Protein AF-A0A601R2F9-F1 (afdb_monomer_lite)

Sequence (93 aa):
MTTPAPLTGLLPLNPEQLARLQAATTDLTPEQLAWVSGYFWGVLNPRSGAVAVTPVPERKMPRVTLISASQTGNARRVAEALRDDLLAANLNV

pLDDT: mean 82.4, std 17.33, range [41.34, 98.0]

InterPro domains:
  IPR008254 Flavodoxin/nitric oxide synthase [PS50902] (64-93)
  IPR029039 Flavoprotein-like superfamily [SSF52218] (56-93)

Organism: Salmonella typhimurium (NCBI:txid90371)

Foldseek 3Di:
DDDPDPPQVVDPDHPVRVVVVCVVPVPDDPVRVVVVVVVVVCVVDVDPDDPPPVPPPPPPQDADDDDFDDDPCPRVVVSVVVVVVCVVVVGHD

Secondary structure (DSSP, 8-state):
--PPPPGGGSSSS-HHHHHHHHHHHTT--HHHHHHHHHHHHHHHS--SS-----------PPB-------SSSHHHHHHHHHHHHHHHTT-B-

Radius of gyration: 28.42 Å; chains: 1; bounding box: 47×28×90 Å

Structure (mmCIF, N/CA/C/O backbone):
data_AF-A0A601R2F9-F1
#
_entry.id   AF-A0A601R2F9-F1
#
loop_
_atom_site.group_PDB
_atom_site.id
_atom_site.type_symbol
_atom_site.label_atom_id
_atom_site.label_alt_id
_atom_site.label_comp_id
_atom_site.label_asym_id
_atom_site.label_entity_id
_atom_site.label_seq_id
_atom_site.pdbx_PDB_ins_code
_atom_site.Cartn_x
_atom_site.Cartn_y
_atom_site.Cartn_z
_atom_site.occupancy
_atom_site.B_iso_or_equiv
_atom_site.auth_seq_id
_atom_site.auth_comp_id
_atom_site.auth_asym_id
_atom_site.auth_atom_id
_atom_site.pdbx_PDB_model_num
ATOM 1 N N . MET A 1 1 ? 3.065 1.403 53.708 1.00 41.81 1 MET A N 1
ATOM 2 C CA . MET A 1 1 ? 2.679 0.716 52.459 1.00 41.81 1 MET A CA 1
ATOM 3 C C . MET A 1 1 ? 1.993 1.737 51.575 1.00 41.81 1 MET A C 1
ATOM 5 O O . MET A 1 1 ? 0.920 2.199 51.928 1.00 41.81 1 MET A O 1
ATOM 9 N N . THR A 1 2 ? 2.657 2.196 50.520 1.00 41.34 2 THR A N 1
ATOM 10 C CA . THR A 1 2 ? 2.090 3.167 49.576 1.00 41.34 2 THR A CA 1
ATOM 11 C C . THR A 1 2 ? 1.327 2.404 48.503 1.00 41.34 2 THR A C 1
ATOM 13 O O . THR A 1 2 ? 1.936 1.770 47.645 1.00 41.34 2 THR A O 1
ATOM 16 N N . THR A 1 3 ? -0.001 2.421 48.586 1.00 51.94 3 THR A N 1
ATOM 17 C CA . THR A 1 3 ? -0.888 1.931 47.527 1.00 51.94 3 THR A CA 1
ATOM 18 C C . THR A 1 3 ? -0.631 2.756 46.262 1.00 51.94 3 THR A C 1
ATOM 20 O O . THR A 1 3 ? -0.767 3.980 46.323 1.00 51.94 3 THR A O 1
ATOM 23 N N . PRO A 1 4 ? -0.234 2.151 45.129 1.00 51.81 4 PRO A N 1
ATOM 24 C CA . PRO A 1 4 ? -0.124 2.888 43.880 1.00 51.81 4 PRO A CA 1
ATOM 25 C C . PRO A 1 4 ? -1.526 3.339 43.459 1.00 51.81 4 PRO A C 1
ATOM 27 O O . PRO A 1 4 ? -2.454 2.532 43.395 1.00 51.81 4 PRO A O 1
ATOM 30 N N . ALA A 1 5 ? -1.693 4.642 43.223 1.00 54.72 5 ALA A N 1
ATOM 31 C CA . ALA A 1 5 ? -2.936 5.196 42.703 1.00 54.72 5 ALA A CA 1
ATOM 32 C C . ALA A 1 5 ? -3.242 4.551 41.339 1.00 54.72 5 ALA A C 1
ATOM 34 O O . ALA A 1 5 ? -2.331 4.417 40.515 1.00 54.72 5 ALA A O 1
ATOM 35 N N . PRO A 1 6 ? -4.487 4.124 41.085 1.00 57.19 6 PRO A N 1
ATOM 36 C CA . PRO A 1 6 ? -4.813 3.466 39.836 1.00 57.19 6 PRO A CA 1
ATOM 37 C C . PRO A 1 6 ? -4.671 4.485 38.697 1.00 57.19 6 PRO A C 1
ATOM 39 O O . PRO A 1 6 ? -5.210 5.589 38.756 1.00 57.19 6 PRO A O 1
ATOM 42 N N . LEU A 1 7 ? -3.917 4.121 37.656 1.00 54.53 7 LEU A N 1
ATOM 43 C CA . LEU A 1 7 ? -3.601 4.967 36.492 1.00 54.53 7 LEU A CA 1
ATOM 44 C C . LEU A 1 7 ? -4.831 5.280 35.608 1.00 54.53 7 LEU A C 1
ATOM 46 O O . LEU A 1 7 ? -4.699 5.814 34.509 1.00 54.53 7 LEU A O 1
ATOM 50 N N . THR A 1 8 ? -6.038 4.976 36.089 1.00 54.88 8 THR A N 1
ATOM 51 C CA . THR A 1 8 ? -7.327 5.144 35.407 1.00 54.88 8 THR A CA 1
ATOM 52 C C . THR A 1 8 ? -7.691 6.602 35.118 1.00 54.88 8 THR A C 1
ATOM 54 O O . THR A 1 8 ? -8.641 6.844 34.388 1.00 54.88 8 THR A O 1
ATOM 57 N N . GLY A 1 9 ? -6.950 7.574 35.660 1.00 54.59 9 GLY A N 1
ATOM 58 C CA . GLY A 1 9 ? -7.154 9.004 35.403 1.00 54.59 9 GLY A CA 1
ATOM 59 C C . GLY A 1 9 ? -6.429 9.568 34.173 1.00 54.59 9 GLY A C 1
ATOM 60 O O . GLY A 1 9 ? -6.579 10.752 33.892 1.00 54.59 9 GLY A O 1
ATOM 61 N N . LEU A 1 10 ? -5.626 8.765 33.460 1.00 62.31 10 LEU A N 1
ATOM 62 C CA . LEU A 1 10 ? -4.806 9.227 32.324 1.00 62.31 10 LEU A CA 1
ATOM 63 C C . LEU A 1 10 ? -5.366 8.851 30.945 1.00 62.31 10 LEU A C 1
ATOM 65 O O . LEU A 1 10 ? -4.842 9.315 29.933 1.00 62.31 10 LEU A O 1
ATOM 69 N N . LEU A 1 11 ? -6.415 8.026 30.883 1.00 71.06 11 LEU A N 1
ATOM 70 C CA . LEU A 1 11 ? -7.079 7.689 29.625 1.00 71.06 11 LEU A CA 1
ATOM 71 C C . LEU A 1 11 ? -8.297 8.599 29.414 1.00 71.06 11 LEU A C 1
ATOM 73 O O . LEU A 1 11 ? -9.104 8.744 30.330 1.00 71.06 11 LEU A O 1
ATOM 77 N N . PRO A 1 12 ? -8.515 9.138 28.202 1.00 81.62 12 PRO A N 1
ATOM 78 C CA . PRO A 1 12 ? -9.720 9.906 27.877 1.00 81.62 12 PRO A CA 1
ATOM 79 C C . PRO A 1 12 ? -10.993 9.034 27.786 1.00 81.62 12 PRO A C 1
ATOM 81 O O . PRO A 1 12 ? -12.022 9.505 27.311 1.00 81.62 12 PRO A O 1
ATOM 84 N N . LEU A 1 13 ? -10.924 7.763 28.204 1.00 83.31 13 LEU A N 1
ATOM 85 C CA . LEU A 1 13 ? -11.998 6.773 28.155 1.00 83.31 13 LEU A CA 1
ATOM 86 C C . LEU A 1 13 ? -12.237 6.208 29.556 1.00 83.31 13 LEU A C 1
ATOM 88 O O . LEU A 1 13 ? -11.287 5.861 30.258 1.00 83.31 13 LEU A O 1
ATOM 92 N N . ASN A 1 14 ? -13.505 6.060 29.939 1.00 90.69 14 ASN A N 1
ATOM 93 C CA . ASN A 1 14 ? -13.864 5.332 31.155 1.00 90.69 14 ASN A CA 1
ATOM 94 C C . ASN A 1 14 ? -13.696 3.801 30.966 1.00 90.69 14 ASN A C 1
ATOM 96 O O . ASN A 1 14 ? -13.566 3.329 29.828 1.00 90.69 14 ASN A O 1
ATOM 100 N N . PRO A 1 15 ? -13.680 3.005 32.053 1.00 87.75 15 PRO A N 1
ATOM 101 C CA . PRO A 1 15 ? -13.459 1.559 31.974 1.00 87.75 15 PRO A CA 1
ATOM 102 C C . PRO A 1 15 ? -14.456 0.827 31.068 1.00 87.75 15 PRO A C 1
ATOM 104 O O . PRO A 1 15 ? -14.065 -0.067 30.320 1.00 87.75 15 PRO A O 1
ATOM 107 N N . GLU A 1 16 ? -15.728 1.228 31.067 1.00 92.69 16 GLU A N 1
ATOM 108 C CA . GLU A 1 16 ? -16.756 0.630 30.215 1.00 92.69 16 GLU A CA 1
ATOM 109 C C . GLU A 1 16 ? -16.523 0.933 28.727 1.00 92.69 16 GLU A C 1
ATOM 111 O O . GLU A 1 16 ? -16.710 0.061 27.879 1.00 92.69 16 GLU A O 1
ATOM 116 N N . GLN A 1 17 ? -16.109 2.157 28.389 1.00 91.94 17 GLN A N 1
ATOM 117 C CA . GLN A 1 17 ? -15.747 2.553 27.026 1.00 91.94 17 GLN A CA 1
ATOM 118 C C . GLN A 1 17 ? -14.513 1.790 26.542 1.00 91.94 17 GLN A C 1
ATOM 120 O O . GLN A 1 17 ? -14.496 1.324 25.403 1.00 91.94 17 GLN A O 1
ATOM 125 N N . LEU A 1 18 ? -13.517 1.614 27.413 1.00 90.94 18 LEU A N 1
ATOM 126 C CA . LEU A 1 18 ? -12.326 0.829 27.107 1.00 90.94 18 LEU A CA 1
ATOM 127 C C . LEU A 1 18 ? -12.670 -0.647 26.868 1.00 90.94 18 LEU A C 1
ATOM 129 O O . LEU A 1 18 ? -12.224 -1.215 25.875 1.00 90.94 18 LEU A O 1
ATOM 133 N N . ALA A 1 19 ? -13.506 -1.244 27.722 1.00 92.12 19 ALA A N 1
ATOM 134 C CA . ALA A 1 19 ? -13.930 -2.635 27.578 1.00 92.12 19 ALA A CA 1
ATOM 135 C C . ALA A 1 19 ? -14.681 -2.875 26.257 1.00 92.12 19 ALA A C 1
ATOM 137 O O . ALA A 1 19 ? -14.424 -3.857 25.564 1.00 92.12 19 ALA A O 1
ATOM 138 N N . ARG A 1 20 ? -15.569 -1.950 25.861 1.00 92.62 20 ARG A N 1
ATOM 139 C CA . ARG A 1 20 ? -16.267 -2.026 24.564 1.00 92.62 20 ARG A CA 1
ATOM 140 C C . ARG A 1 20 ? -15.308 -1.897 23.386 1.00 92.62 20 ARG A C 1
ATOM 142 O O . ARG A 1 20 ? -15.459 -2.631 22.414 1.00 92.62 20 ARG A O 1
ATOM 149 N N . LEU A 1 21 ? -14.336 -0.987 23.468 1.00 91.25 21 LEU A N 1
ATOM 150 C CA . LEU A 1 21 ? -13.331 -0.820 22.420 1.00 91.25 21 LEU A CA 1
ATOM 151 C C . LEU A 1 21 ? -12.494 -2.094 22.263 1.00 91.25 21 LEU A C 1
ATOM 153 O O . LEU A 1 21 ? -12.360 -2.586 21.151 1.00 91.25 21 LEU A O 1
ATOM 157 N N . GLN A 1 22 ? -12.006 -2.660 23.370 1.00 91.00 22 GLN A N 1
ATOM 158 C CA . GLN A 1 22 ? -11.230 -3.903 23.373 1.00 91.00 22 GLN A CA 1
ATOM 159 C C . GLN A 1 22 ? -12.026 -5.088 22.820 1.00 91.00 22 GLN A C 1
ATOM 161 O O . GLN A 1 22 ? -11.488 -5.866 22.035 1.00 91.00 22 GLN A O 1
ATOM 166 N N . ALA A 1 23 ? -13.305 -5.212 23.184 1.00 93.62 23 ALA A N 1
ATOM 167 C CA . ALA A 1 23 ? -14.177 -6.252 22.643 1.00 93.62 23 ALA A CA 1
ATOM 168 C C . ALA A 1 23 ? -14.394 -6.094 21.128 1.00 93.62 23 ALA A C 1
ATOM 170 O O . ALA A 1 23 ? -14.4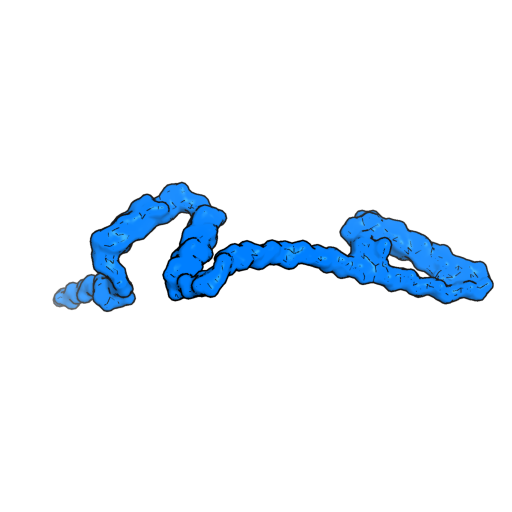37 -7.086 20.411 1.00 93.62 23 ALA A O 1
ATOM 171 N N . ALA A 1 24 ? -14.488 -4.859 20.627 1.00 90.62 24 ALA A N 1
ATOM 172 C CA . ALA A 1 24 ? -14.663 -4.586 19.201 1.00 90.62 24 ALA A CA 1
ATOM 173 C C . ALA A 1 24 ? -13.380 -4.777 18.369 1.00 90.62 24 ALA A C 1
ATOM 175 O O . ALA A 1 24 ? -13.471 -4.946 17.155 1.00 90.62 24 ALA A O 1
ATOM 176 N N . THR A 1 25 ? -12.195 -4.724 18.991 1.00 93.50 25 THR A N 1
ATOM 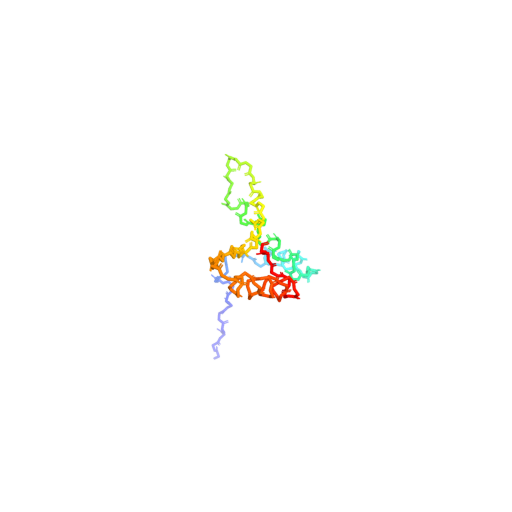177 C CA . 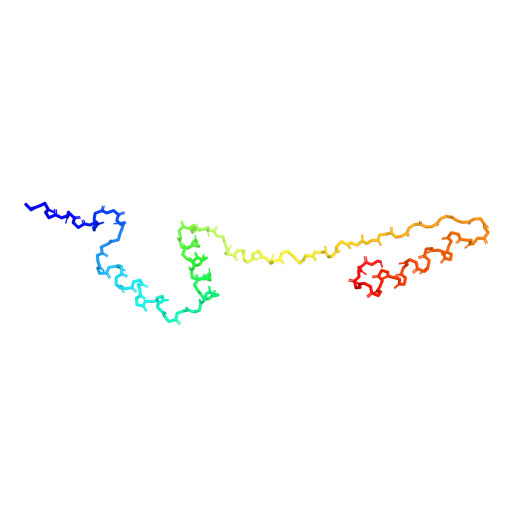THR A 1 25 ? -10.903 -4.802 18.288 1.00 93.50 25 THR A CA 1
ATOM 178 C C . THR A 1 25 ? -10.132 -6.104 18.507 1.00 93.50 25 THR A C 1
ATOM 180 O O . THR A 1 25 ? -9.176 -6.345 17.777 1.00 93.50 25 THR A O 1
ATOM 183 N N . THR A 1 26 ? -10.524 -6.939 19.477 1.00 94.06 26 THR A N 1
ATOM 184 C CA . THR A 1 26 ? -9.799 -8.165 19.879 1.00 94.06 26 THR A CA 1
ATOM 185 C C . THR A 1 26 ? -9.619 -9.172 18.745 1.00 94.06 26 THR A C 1
ATOM 187 O O . THR A 1 26 ? -8.528 -9.709 18.585 1.00 94.06 26 THR A O 1
ATOM 190 N N . ASP A 1 27 ? -10.658 -9.399 17.943 1.00 95.38 27 ASP A N 1
ATOM 191 C CA . ASP A 1 27 ? -10.650 -10.434 16.899 1.00 95.38 27 ASP A CA 1
ATOM 192 C C . ASP A 1 27 ? -10.249 -9.897 15.515 1.00 95.38 27 ASP A C 1
ATOM 194 O O . ASP A 1 27 ? -10.373 -10.593 14.506 1.00 95.38 27 ASP A O 1
ATOM 198 N N . LEU A 1 28 ? -9.795 -8.642 15.442 1.00 95.94 28 LEU A N 1
ATOM 199 C CA . LEU A 1 28 ? -9.427 -8.008 14.180 1.00 95.94 28 LEU A CA 1
ATOM 200 C C . LEU A 1 28 ? -7.984 -8.332 13.787 1.00 95.94 28 LEU A C 1
ATOM 202 O O . LEU A 1 28 ? -7.064 -8.283 14.605 1.00 95.94 28 LEU A O 1
ATOM 206 N N . THR A 1 29 ? -7.766 -8.588 12.497 1.00 97.38 29 THR A N 1
ATOM 207 C CA . THR A 1 29 ? -6.409 -8.704 11.946 1.00 97.38 29 THR A CA 1
ATOM 208 C C . THR A 1 29 ? -5.699 -7.340 11.935 1.00 97.38 29 THR A C 1
ATOM 210 O O . THR A 1 29 ? -6.358 -6.294 11.993 1.00 97.38 29 THR A O 1
ATOM 213 N N . PRO A 1 30 ? -4.357 -7.299 11.807 1.00 94.44 30 PRO A N 1
ATOM 214 C CA . PRO A 1 30 ? -3.617 -6.040 11.698 1.00 94.44 30 PRO A CA 1
ATOM 215 C C . PRO A 1 30 ? -4.121 -5.121 10.572 1.00 94.44 30 PRO A C 1
ATOM 217 O O . PRO A 1 30 ? -4.210 -3.906 10.752 1.00 94.44 30 PRO A O 1
ATOM 220 N N . GLU A 1 31 ? -4.509 -5.687 9.428 1.00 92.31 31 GLU A N 1
ATOM 221 C CA . GLU A 1 31 ? -5.049 -4.942 8.286 1.00 92.31 31 GLU A CA 1
ATOM 222 C C . GLU A 1 31 ? -6.430 -4.353 8.596 1.00 92.31 31 GLU A C 1
ATOM 224 O O . GLU A 1 31 ? -6.722 -3.210 8.236 1.00 92.31 31 GLU A O 1
ATOM 229 N N . GLN A 1 32 ? -7.277 -5.108 9.301 1.00 94.00 32 GLN A N 1
ATOM 230 C CA . GLN A 1 32 ? -8.602 -4.649 9.717 1.00 94.00 32 GLN A CA 1
ATOM 231 C C . GLN A 1 32 ? -8.499 -3.532 10.763 1.00 94.00 32 GLN A C 1
ATOM 233 O O . GLN A 1 32 ? -9.215 -2.536 10.665 1.00 94.00 32 GLN A O 1
ATOM 238 N N . LEU A 1 33 ? -7.560 -3.636 11.708 1.00 95.31 33 LEU A N 1
ATOM 239 C CA . LEU A 1 33 ? -7.266 -2.565 12.664 1.00 95.31 33 LEU A CA 1
ATOM 240 C C . LEU A 1 33 ? -6.781 -1.291 11.964 1.00 95.31 33 LEU A C 1
ATOM 242 O O . LEU A 1 33 ? -7.240 -0.193 12.292 1.00 95.31 33 LEU A O 1
ATOM 246 N N . ALA A 1 34 ? -5.902 -1.426 10.966 1.00 91.19 34 ALA A N 1
ATOM 247 C CA . ALA A 1 34 ? -5.450 -0.297 10.158 1.00 91.19 34 ALA A CA 1
ATOM 248 C C . ALA A 1 34 ? -6.625 0.385 9.434 1.00 91.19 34 ALA A C 1
ATOM 250 O O . ALA A 1 34 ? -6.733 1.613 9.462 1.00 91.19 34 ALA A O 1
ATOM 251 N N . TRP A 1 35 ? -7.555 -0.387 8.864 1.00 93.62 35 TRP A N 1
ATOM 252 C CA . TRP A 1 35 ? -8.767 0.158 8.246 1.00 93.62 35 TRP A CA 1
ATOM 253 C C . TRP A 1 35 ? -9.672 0.889 9.256 1.00 93.62 35 TRP A C 1
ATOM 255 O O . TRP A 1 35 ? -10.097 2.017 8.994 1.00 93.62 35 TRP A O 1
ATOM 265 N N . VAL A 1 36 ? -9.906 0.306 10.440 1.00 94.12 36 VAL A N 1
ATOM 266 C CA . VAL A 1 36 ? -10.704 0.924 11.521 1.00 94.12 36 VAL A CA 1
ATOM 267 C C . VAL A 1 36 ? -10.089 2.249 11.986 1.00 94.12 36 VAL A C 1
ATOM 269 O O . VAL A 1 36 ? -10.817 3.217 12.216 1.00 94.12 36 VAL A O 1
ATOM 272 N N . SER A 1 37 ? -8.757 2.339 12.059 1.00 90.06 37 SER A N 1
ATOM 273 C CA . SER A 1 37 ? -8.075 3.598 12.394 1.00 90.06 37 SER A CA 1
ATOM 274 C C . SER A 1 37 ? -8.382 4.716 11.386 1.00 90.06 37 SER A C 1
ATOM 276 O O . SER A 1 37 ? -8.649 5.854 11.776 1.00 90.06 37 SER A O 1
ATOM 278 N N . GLY A 1 38 ? -8.444 4.379 10.093 1.00 90.75 38 GLY A N 1
ATOM 279 C CA . GLY A 1 38 ? -8.826 5.305 9.029 1.00 90.75 38 GLY A CA 1
ATOM 280 C C . GLY A 1 38 ? -10.296 5.721 9.107 1.00 90.75 38 GLY A C 1
ATOM 281 O O . GLY A 1 38 ? -10.611 6.896 8.913 1.00 90.75 38 GLY A O 1
ATOM 282 N N . TYR A 1 39 ? -11.190 4.790 9.457 1.00 90.94 39 TYR A N 1
ATOM 283 C CA . TYR A 1 39 ? -12.606 5.089 9.683 1.00 90.94 39 TYR A CA 1
ATOM 284 C C . TYR A 1 39 ? -12.797 6.106 10.818 1.00 90.94 39 TYR A C 1
ATOM 286 O O . TYR A 1 39 ? -13.463 7.124 10.618 1.00 90.94 39 TYR A O 1
ATOM 294 N N . PHE A 1 40 ? -12.160 5.898 11.978 1.00 91.75 40 PHE A N 1
ATOM 295 C CA . PHE A 1 40 ? -12.217 6.866 13.080 1.00 91.75 40 PHE A CA 1
ATOM 296 C C . PHE A 1 40 ? -11.628 8.218 12.696 1.00 91.75 40 PHE A C 1
ATOM 298 O O . PHE A 1 40 ? -12.186 9.253 13.064 1.00 91.75 40 PHE A O 1
ATOM 305 N N . TRP A 1 41 ? -10.556 8.234 11.903 1.00 87.31 41 TRP A N 1
ATOM 306 C CA . TRP A 1 41 ? -10.014 9.489 11.402 1.00 87.31 41 TRP A CA 1
ATOM 307 C C . TRP A 1 41 ? -10.999 10.236 10.489 1.00 87.31 41 TRP A C 1
ATOM 309 O O . TRP A 1 41 ? -11.115 11.459 10.580 1.00 87.31 41 TRP A O 1
ATOM 319 N N . GLY A 1 42 ? -11.777 9.514 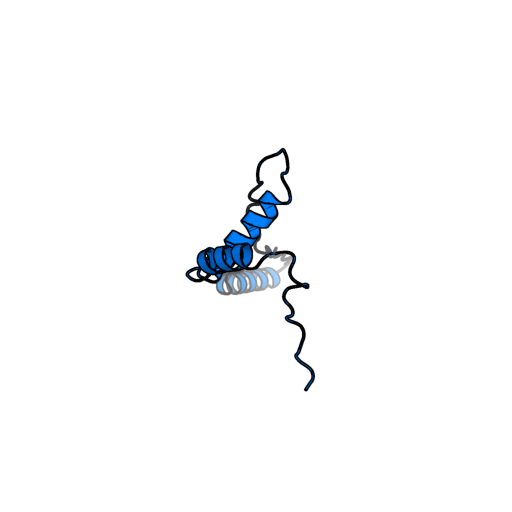9.679 1.00 86.81 42 GLY A N 1
ATOM 320 C CA . GLY A 1 42 ? -12.874 10.078 8.889 1.00 86.81 42 GLY A CA 1
ATOM 321 C C . GLY A 1 42 ? -14.019 10.631 9.743 1.00 86.81 42 GLY A C 1
ATOM 322 O O . GLY A 1 42 ? -14.505 11.726 9.472 1.00 86.81 42 GLY A O 1
ATOM 323 N N . VAL A 1 43 ? -14.409 9.926 10.810 1.00 88.94 43 VAL A N 1
ATOM 324 C CA . VAL A 1 43 ? -15.442 10.393 11.757 1.00 88.94 43 VAL A CA 1
ATOM 325 C C . VAL A 1 43 ? -15.012 11.680 12.467 1.00 88.94 43 VAL A C 1
ATOM 327 O O . VAL A 1 43 ? -15.828 12.581 12.644 1.00 88.94 43 VAL A O 1
ATOM 330 N N . LEU A 1 44 ? -13.733 11.789 12.842 1.00 86.56 44 LEU A N 1
ATOM 331 C CA . LEU A 1 44 ? -13.172 12.983 13.485 1.00 86.56 44 LEU A CA 1
ATOM 332 C C . LEU A 1 44 ? -13.035 14.179 12.531 1.00 86.56 44 LEU A C 1
ATOM 334 O O . LEU A 1 44 ? -13.016 15.320 12.985 1.00 86.56 44 LEU A O 1
ATOM 338 N N . ASN A 1 45 ? -12.954 13.935 11.220 1.00 83.75 45 ASN A N 1
ATOM 339 C CA . ASN A 1 45 ? -12.840 14.976 10.198 1.00 83.75 45 ASN A CA 1
ATOM 340 C C . ASN A 1 45 ? -13.990 14.857 9.201 1.00 83.75 45 ASN A C 1
ATOM 342 O O . ASN A 1 45 ? -13.746 14.478 8.048 1.00 83.75 45 ASN A O 1
ATOM 346 N N . PRO A 1 46 ? -15.230 15.194 9.603 1.00 72.12 46 PRO A N 1
ATOM 347 C CA . PRO A 1 46 ? -16.351 15.225 8.683 1.00 72.12 46 PRO A CA 1
ATOM 348 C C . PRO A 1 46 ? -16.099 16.330 7.651 1.00 72.12 46 PRO A C 1
ATOM 350 O O . PRO A 1 46 ? -16.457 17.492 7.832 1.00 72.12 46 PRO A O 1
ATOM 353 N N . ARG A 1 47 ? -15.428 15.984 6.552 1.00 62.41 47 ARG A N 1
ATOM 354 C CA . ARG A 1 47 ? -15.387 16.823 5.363 1.00 62.41 47 ARG A CA 1
ATOM 355 C C . ARG A 1 47 ? -16.773 16.733 4.738 1.00 62.41 47 ARG A C 1
ATOM 357 O O . ARG A 1 47 ? -17.184 15.670 4.281 1.00 62.41 47 ARG A O 1
ATOM 364 N N . SER A 1 48 ? -17.500 17.847 4.729 1.00 58.69 48 SER A N 1
ATOM 365 C CA . SER A 1 48 ? -18.687 18.038 3.890 1.00 58.69 48 SER A CA 1
ATOM 366 C C . SER A 1 48 ? -18.252 18.016 2.425 1.00 58.69 48 SER A C 1
ATOM 368 O O . SER A 1 48 ? -17.996 19.045 1.811 1.00 58.69 48 SER A O 1
ATOM 370 N N . GLY A 1 49 ? -18.049 16.818 1.901 1.00 54.72 49 GLY A N 1
ATOM 371 C CA . GLY A 1 49 ? -17.429 16.580 0.611 1.00 54.72 49 GLY A CA 1
ATOM 372 C C . GLY A 1 49 ? -16.802 15.205 0.670 1.00 54.72 49 GLY A C 1
ATOM 373 O O . GLY A 1 49 ? -15.883 15.005 1.457 1.00 54.72 49 GLY A O 1
ATOM 374 N N . ALA A 1 50 ? -17.393 14.291 -0.101 1.00 51.06 50 ALA A N 1
ATOM 375 C CA . ALA A 1 50 ? -17.036 12.893 -0.294 1.00 51.06 50 ALA A CA 1
ATOM 376 C C . ALA A 1 50 ? -15.653 12.509 0.242 1.00 51.06 50 ALA A C 1
ATOM 378 O O . ALA A 1 50 ? -14.657 13.163 -0.069 1.00 51.06 50 ALA A O 1
ATOM 379 N N . VAL A 1 51 ? -15.595 11.383 0.963 1.00 54.19 51 VAL A N 1
ATOM 380 C CA . VAL A 1 51 ? -14.364 10.607 1.111 1.00 54.19 51 VAL A CA 1
ATOM 381 C C . VAL A 1 51 ? -13.828 10.398 -0.299 1.00 54.19 51 VAL A C 1
ATOM 383 O O . VAL A 1 51 ? -14.255 9.499 -1.021 1.00 54.19 51 VAL A O 1
ATOM 386 N N . ALA A 1 52 ? -12.925 11.277 -0.721 1.00 55.97 52 ALA A N 1
ATOM 387 C CA . ALA A 1 52 ? -12.027 10.982 -1.797 1.00 55.97 52 ALA A CA 1
ATOM 388 C C . ALA A 1 52 ? -11.236 9.816 -1.229 1.00 55.97 52 ALA A C 1
ATOM 390 O O . ALA A 1 52 ? -10.320 9.996 -0.426 1.00 55.97 52 ALA A O 1
ATOM 391 N N . VAL A 1 53 ? -11.650 8.604 -1.599 1.00 56.81 53 VAL A N 1
ATOM 392 C CA . VAL A 1 53 ? -10.708 7.524 -1.812 1.00 56.81 53 VAL A CA 1
ATOM 393 C C . VAL A 1 53 ? -9.689 8.179 -2.720 1.00 56.81 53 VAL A C 1
ATOM 395 O O . VAL A 1 53 ? -9.934 8.329 -3.913 1.00 56.81 53 VAL A O 1
ATOM 398 N N . THR A 1 54 ? -8.620 8.732 -2.149 1.00 51.19 54 THR A N 1
ATOM 399 C CA . THR A 1 54 ? -7.460 9.058 -2.951 1.00 51.19 54 THR A CA 1
ATOM 400 C C . THR A 1 54 ? -7.119 7.706 -3.538 1.00 51.19 54 THR A C 1
ATOM 402 O O . THR A 1 54 ? -6.780 6.810 -2.752 1.00 51.19 54 THR A O 1
ATOM 405 N N . PRO A 1 55 ? -7.307 7.490 -4.855 1.00 52.97 55 PRO A N 1
ATOM 406 C CA . PRO A 1 55 ? -6.762 6.290 -5.449 1.00 52.97 55 PRO A CA 1
ATOM 407 C C . PRO A 1 55 ? -5.315 6.274 -4.979 1.00 52.97 55 PRO A C 1
ATOM 409 O O . PRO A 1 55 ? -4.673 7.332 -4.980 1.00 52.97 55 PRO A O 1
ATOM 412 N N . VAL A 1 56 ? -4.838 5.128 -4.480 1.00 56.59 56 VAL A N 1
ATOM 413 C CA . VAL A 1 56 ? -3.394 4.927 -4.335 1.00 56.59 56 VAL A CA 1
ATOM 414 C C . VAL A 1 56 ? -2.837 5.462 -5.643 1.00 56.59 56 VAL A C 1
ATOM 416 O O . VAL A 1 56 ? -3.257 4.929 -6.675 1.00 56.59 56 VAL A O 1
ATOM 419 N N . PRO A 1 57 ? -2.074 6.578 -5.641 1.00 57.38 57 PRO A N 1
ATOM 420 C CA . PRO A 1 57 ? -1.638 7.167 -6.887 1.00 57.38 57 PRO A CA 1
ATOM 421 C C . PRO A 1 57 ? -0.955 6.023 -7.593 1.00 57.38 57 PRO A C 1
ATOM 423 O O . PRO A 1 57 ? -0.043 5.419 -7.019 1.00 57.38 57 PRO A O 1
ATOM 426 N N . GLU A 1 58 ? -1.516 5.636 -8.739 1.00 56.28 58 GLU A N 1
ATOM 427 C CA . GLU A 1 58 ? -0.994 4.549 -9.539 1.00 56.28 58 GLU A CA 1
ATOM 428 C C . GLU A 1 58 ? 0.483 4.874 -9.653 1.00 56.28 58 GLU A C 1
ATOM 430 O O . GLU A 1 58 ? 0.835 5.965 -10.117 1.00 56.28 58 GLU A O 1
ATOM 435 N N . ARG A 1 59 ? 1.320 4.057 -8.999 1.00 57.41 59 ARG A N 1
ATOM 436 C CA . ARG A 1 59 ? 2.707 4.423 -8.739 1.00 57.41 59 ARG A CA 1
ATOM 437 C C . ARG A 1 59 ? 3.347 4.374 -10.110 1.00 57.41 59 ARG A C 1
ATOM 439 O O . ARG A 1 59 ? 3.728 3.299 -10.558 1.00 57.41 59 ARG A O 1
ATOM 446 N N . LYS A 1 60 ? 3.312 5.504 -10.819 1.00 62.53 60 LYS A N 1
ATOM 447 C CA . LYS A 1 60 ? 3.637 5.588 -12.235 1.00 62.53 60 LYS A CA 1
ATOM 448 C C . LYS A 1 60 ? 5.072 5.120 -12.310 1.00 62.53 60 LYS A C 1
ATOM 450 O O . LYS A 1 60 ? 5.955 5.813 -11.805 1.00 62.53 60 LYS A O 1
ATOM 455 N N . MET A 1 61 ? 5.273 3.889 -12.786 1.00 69.00 61 MET A N 1
ATOM 456 C CA . MET A 1 61 ? 6.599 3.292 -12.777 1.00 69.00 61 MET A CA 1
ATOM 457 C C . MET A 1 61 ? 7.516 4.271 -13.510 1.00 69.00 61 MET A C 1
ATOM 459 O O . MET A 1 61 ? 7.142 4.702 -14.610 1.00 69.00 61 MET A O 1
ATOM 463 N N . PRO A 1 62 ? 8.642 4.687 -12.899 1.00 80.06 62 PRO A N 1
ATOM 464 C CA . PRO A 1 62 ? 9.555 5.625 -13.528 1.00 80.06 62 PRO A CA 1
ATOM 465 C C . PRO A 1 62 ? 9.884 5.116 -14.929 1.00 80.06 62 PRO A C 1
ATOM 467 O O . PRO A 1 62 ? 10.342 3.985 -15.080 1.00 80.06 62 PRO A O 1
ATOM 470 N N . ARG A 1 63 ? 9.564 5.914 -15.951 1.00 88.50 63 ARG A N 1
ATOM 471 C CA . ARG A 1 63 ? 9.822 5.550 -17.342 1.00 88.50 63 ARG A CA 1
ATOM 472 C C . ARG A 1 63 ? 11.226 5.997 -17.722 1.00 88.50 63 ARG A C 1
ATOM 474 O O . ARG A 1 63 ? 11.573 7.161 -17.525 1.00 88.50 63 ARG A O 1
ATOM 481 N N . VAL A 1 64 ? 12.007 5.087 -18.284 1.00 92.56 64 VAL A N 1
ATOM 482 C CA . VAL A 1 64 ? 13.369 5.332 -18.749 1.00 92.56 64 VAL A CA 1
ATOM 483 C C . VAL A 1 64 ? 13.336 5.680 -20.236 1.00 92.56 64 VAL A C 1
ATOM 485 O O . VAL A 1 64 ? 13.072 4.829 -21.073 1.00 92.56 64 VAL A O 1
ATOM 488 N N . THR A 1 65 ? 13.638 6.928 -20.590 1.00 95.31 65 THR A N 1
ATOM 489 C CA . THR A 1 65 ? 13.776 7.326 -22.000 1.00 95.31 65 THR A CA 1
ATOM 490 C C . THR A 1 65 ? 15.211 7.093 -22.471 1.00 95.31 65 THR A C 1
ATOM 492 O O . THR A 1 65 ? 16.128 7.780 -22.022 1.00 95.31 65 THR A O 1
ATOM 495 N N . LEU A 1 66 ? 15.412 6.162 -23.408 1.00 94.50 66 LEU A N 1
ATOM 496 C CA . LEU A 1 66 ? 16.706 5.939 -24.063 1.00 94.50 66 LEU A CA 1
ATOM 497 C C . LEU A 1 66 ? 16.867 6.853 -25.284 1.00 94.50 66 LEU A C 1
ATOM 499 O O . LEU A 1 66 ? 16.080 6.790 -26.227 1.00 94.50 66 LEU A O 1
ATOM 503 N N . ILE A 1 67 ? 17.922 7.668 -25.293 1.00 95.94 67 ILE A N 1
ATOM 504 C CA . ILE A 1 67 ? 18.303 8.505 -26.437 1.00 95.94 67 ILE A CA 1
ATOM 505 C C . ILE A 1 67 ? 19.653 8.017 -26.955 1.00 95.94 67 ILE A C 1
ATOM 507 O O . ILE A 1 67 ? 20.639 8.005 -26.221 1.00 95.94 67 ILE A O 1
ATOM 511 N N . SER A 1 68 ? 19.707 7.640 -28.233 1.00 96.69 68 SER A N 1
ATOM 512 C CA . SER A 1 68 ? 20.949 7.262 -28.911 1.00 96.69 68 SER A CA 1
ATOM 513 C C . SER A 1 68 ? 21.218 8.188 -30.091 1.00 96.69 68 SER A C 1
ATOM 515 O O . SER A 1 68 ? 20.342 8.375 -30.933 1.00 96.69 68 SER A O 1
ATOM 517 N N . ALA A 1 69 ? 22.445 8.689 -30.204 1.00 95.88 69 ALA A N 1
ATOM 518 C CA . ALA A 1 69 ? 22.937 9.374 -31.394 1.00 95.88 69 ALA A CA 1
ATOM 519 C C . ALA A 1 69 ? 24.109 8.572 -31.965 1.00 95.88 69 ALA A C 1
ATOM 521 O O . ALA A 1 69 ? 25.058 8.257 -31.248 1.00 95.88 69 ALA A O 1
ATOM 522 N N . SER A 1 70 ? 24.046 8.197 -33.243 1.00 96.19 70 SER A N 1
ATOM 523 C CA . SER A 1 70 ? 25.098 7.391 -33.861 1.00 96.19 70 SER A CA 1
ATOM 524 C C . SER A 1 70 ? 25.335 7.772 -35.310 1.00 96.19 70 SER A C 1
ATOM 526 O O . SER A 1 70 ? 24.388 7.910 -36.073 1.00 96.19 70 SER A O 1
ATOM 528 N N . GLN A 1 71 ? 26.608 7.878 -35.686 1.00 95.94 71 GLN A N 1
ATOM 529 C CA . GLN A 1 71 ? 27.027 8.099 -37.069 1.00 95.94 71 GLN A CA 1
ATOM 530 C C . GLN A 1 71 ? 27.209 6.775 -37.826 1.00 95.94 71 GLN A C 1
ATOM 532 O O . GLN A 1 71 ? 26.789 6.651 -38.968 1.00 95.94 71 GLN A O 1
ATOM 537 N N . THR A 1 72 ? 27.817 5.776 -37.178 1.00 96.44 72 THR A N 1
ATOM 538 C CA . THR A 1 72 ? 28.153 4.466 -37.773 1.00 96.44 72 THR A CA 1
ATOM 539 C C . THR A 1 72 ? 27.364 3.299 -37.167 1.00 96.44 72 THR A C 1
ATOM 541 O O . THR A 1 72 ? 27.594 2.146 -37.516 1.00 96.44 72 THR A O 1
ATOM 544 N N . GLY A 1 73 ? 26.439 3.568 -36.239 1.00 96.00 73 GLY A N 1
ATOM 545 C CA . GLY A 1 73 ? 25.537 2.571 -35.649 1.00 96.00 73 GLY A CA 1
ATOM 546 C C . GLY A 1 73 ? 26.009 1.939 -34.334 1.00 96.00 73 GLY A C 1
ATOM 547 O O . GLY A 1 73 ? 25.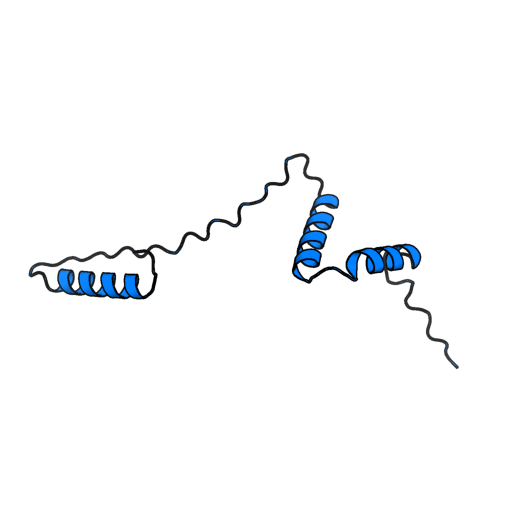219 1.261 -33.681 1.00 96.00 73 GLY A O 1
ATOM 548 N N . ASN A 1 74 ? 27.244 2.188 -33.878 1.00 96.75 74 ASN A N 1
ATOM 549 C CA . ASN A 1 74 ? 27.736 1.604 -32.622 1.00 96.75 74 ASN A CA 1
ATOM 550 C C . ASN A 1 74 ? 26.879 2.001 -31.407 1.00 96.75 74 ASN A C 1
ATOM 552 O O . ASN A 1 74 ? 26.459 1.141 -30.640 1.00 96.75 74 ASN A O 1
ATOM 556 N N . ALA A 1 75 ? 26.568 3.291 -31.270 1.00 96.81 75 ALA A N 1
ATOM 557 C CA . ALA A 1 75 ? 25.757 3.793 -30.160 1.00 96.81 75 ALA A CA 1
ATOM 558 C C . ALA A 1 75 ? 24.295 3.319 -30.235 1.00 96.81 75 ALA A C 1
ATOM 560 O O . ALA A 1 75 ? 23.667 3.119 -29.200 1.00 96.81 75 ALA A O 1
ATOM 561 N N . ARG A 1 76 ? 23.770 3.076 -31.446 1.00 97.12 76 ARG A N 1
ATOM 562 C CA . ARG A 1 76 ? 22.436 2.492 -31.632 1.00 97.12 76 ARG A CA 1
ATOM 563 C C . ARG A 1 76 ? 22.382 1.060 -31.100 1.00 97.12 76 ARG A C 1
ATOM 565 O O . ARG A 1 76 ? 21.507 0.746 -30.305 1.00 97.12 76 ARG A O 1
ATOM 572 N N . ARG A 1 77 ? 23.346 0.219 -31.483 1.00 97.50 77 ARG A N 1
ATOM 573 C CA . ARG A 1 77 ? 23.420 -1.177 -31.025 1.00 97.50 77 ARG A CA 1
ATOM 574 C C . ARG A 1 77 ? 23.592 -1.283 -29.505 1.00 97.50 77 ARG A C 1
ATOM 576 O O . ARG A 1 77 ? 23.002 -2.159 -28.889 1.00 97.50 77 ARG A O 1
ATOM 583 N N . VAL A 1 78 ? 24.372 -0.387 -28.893 1.00 97.56 78 VAL A N 1
ATOM 584 C CA . VAL A 1 78 ? 24.507 -0.325 -27.424 1.00 97.56 78 VAL A CA 1
ATOM 585 C C . VAL A 1 78 ? 23.182 0.064 -26.760 1.00 97.56 78 VAL A C 1
ATOM 587 O O . VAL A 1 78 ? 22.811 -0.531 -25.755 1.00 97.56 78 VAL A O 1
ATOM 590 N N . ALA A 1 79 ? 22.445 1.023 -27.327 1.00 97.88 79 ALA A N 1
ATOM 591 C CA . ALA A 1 79 ? 21.135 1.407 -26.807 1.00 97.88 79 ALA A CA 1
ATOM 592 C C . ALA A 1 79 ? 20.091 0.285 -26.950 1.00 97.88 79 ALA A C 1
ATOM 594 O O . ALA A 1 79 ? 19.275 0.098 -26.055 1.00 97.88 79 ALA A O 1
ATOM 595 N N . GLU A 1 80 ? 20.126 -0.481 -28.042 1.00 97.19 80 GLU A N 1
ATOM 596 C CA . GLU A 1 80 ? 19.256 -1.648 -28.232 1.00 97.19 80 GLU A CA 1
ATOM 597 C C . GLU A 1 80 ? 19.547 -2.741 -27.190 1.00 97.19 80 GLU A C 1
ATOM 599 O O . GLU A 1 80 ? 18.610 -3.212 -26.554 1.00 97.19 80 GLU A O 1
ATOM 604 N N . ALA A 1 81 ? 20.821 -3.058 -26.929 1.00 98.00 81 ALA A N 1
ATOM 605 C CA . ALA A 1 81 ? 21.198 -4.000 -25.870 1.00 98.00 81 ALA A CA 1
ATOM 606 C C . ALA A 1 81 ? 20.749 -3.519 -24.477 1.00 98.00 81 ALA A C 1
ATOM 608 O O . ALA A 1 81 ? 20.136 -4.273 -23.728 1.00 98.00 81 ALA A O 1
ATOM 609 N N . LEU A 1 82 ? 20.966 -2.236 -24.161 1.00 97.62 82 LEU A N 1
ATOM 610 C CA . LEU A 1 82 ? 20.522 -1.650 -22.894 1.00 97.62 82 LEU A CA 1
ATOM 611 C C . LEU A 1 82 ? 18.993 -1.686 -22.742 1.00 97.62 82 LEU A C 1
ATOM 613 O O . LEU A 1 82 ? 18.495 -1.918 -21.645 1.00 97.62 82 LEU A O 1
ATOM 617 N N . ARG A 1 83 ? 18.230 -1.463 -23.819 1.00 97.31 83 ARG A N 1
ATOM 618 C CA . ARG A 1 83 ? 16.766 -1.601 -23.789 1.00 97.31 83 ARG A CA 1
ATOM 619 C C . ARG A 1 83 ? 16.368 -3.023 -23.394 1.00 97.31 83 ARG A C 1
ATOM 621 O O . ARG A 1 83 ? 15.478 -3.183 -22.564 1.00 97.31 83 ARG A O 1
ATOM 628 N N . ASP A 1 84 ? 17.010 -4.027 -23.978 1.00 97.94 84 ASP A N 1
ATOM 629 C CA . ASP A 1 84 ? 16.681 -5.428 -23.719 1.00 97.94 84 ASP A CA 1
ATOM 630 C C . ASP A 1 84 ? 17.021 -5.818 -22.262 1.00 97.94 84 ASP A C 1
ATOM 632 O O . ASP A 1 84 ? 16.210 -6.469 -21.600 1.00 97.94 84 ASP A O 1
ATOM 636 N N . ASP A 1 85 ? 18.132 -5.309 -21.712 1.00 97.50 85 ASP A N 1
ATOM 637 C CA . ASP A 1 85 ? 18.492 -5.463 -20.292 1.00 97.50 85 ASP A CA 1
ATOM 638 C C . ASP A 1 85 ? 17.461 -4.810 -19.348 1.00 97.50 85 ASP A C 1
ATOM 640 O O . ASP A 1 85 ? 17.069 -5.390 -18.332 1.00 97.50 85 ASP A O 1
ATOM 644 N N . LEU A 1 86 ? 16.979 -3.606 -19.685 1.00 96.19 86 LEU A N 1
ATOM 645 C CA . LEU A 1 86 ? 15.955 -2.899 -18.904 1.00 96.19 86 LEU A CA 1
ATOM 646 C C . LEU A 1 86 ? 14.611 -3.644 -18.916 1.00 96.19 86 LEU A C 1
ATOM 648 O O . LEU A 1 86 ? 13.948 -3.728 -17.879 1.00 96.19 86 LEU A O 1
ATOM 652 N N . LEU A 1 87 ? 14.229 -4.224 -20.058 1.00 95.25 87 LEU A N 1
ATOM 653 C CA . LEU A 1 87 ? 13.032 -5.061 -20.167 1.00 95.25 87 LEU A CA 1
ATOM 654 C C . LEU A 1 87 ? 13.168 -6.345 -19.338 1.00 95.25 87 LEU A C 1
ATOM 656 O O . LEU A 1 87 ? 12.234 -6.703 -18.621 1.00 95.25 87 LEU A O 1
ATOM 660 N N . ALA A 1 88 ? 14.335 -6.999 -19.365 1.00 96.31 88 ALA A N 1
ATOM 661 C CA . ALA A 1 88 ? 14.614 -8.173 -18.534 1.00 96.31 88 ALA A CA 1
ATOM 662 C C . ALA A 1 88 ? 14.539 -7.857 -17.026 1.00 96.31 88 ALA A C 1
ATOM 664 O O . ALA A 1 88 ? 14.125 -8.700 -16.229 1.00 96.31 88 ALA A O 1
ATOM 665 N N . ALA A 1 89 ? 14.870 -6.622 -16.637 1.00 94.56 89 ALA A N 1
ATOM 666 C CA . ALA A 1 89 ? 14.734 -6.118 -15.272 1.00 94.56 89 ALA A CA 1
ATOM 667 C C . ALA A 1 89 ? 13.300 -5.675 -14.895 1.00 94.56 89 ALA A C 1
ATOM 669 O O . ALA A 1 89 ? 13.095 -5.179 -13.787 1.00 94.56 89 ALA A O 1
ATOM 670 N N . ASN A 1 90 ? 12.306 -5.852 -15.777 1.00 92.81 90 ASN A N 1
ATOM 671 C CA . ASN A 1 90 ? 10.928 -5.367 -15.611 1.00 92.81 90 ASN A CA 1
ATOM 672 C C . ASN A 1 90 ? 10.830 -3.843 -15.392 1.00 92.81 90 ASN A C 1
ATOM 674 O O . ASN A 1 90 ? 9.974 -3.358 -14.646 1.00 92.81 90 ASN A O 1
ATOM 678 N N . LEU A 1 91 ? 11.713 -3.075 -16.036 1.00 91.75 91 LEU A N 1
ATOM 679 C CA . LEU A 1 91 ? 11.670 -1.616 -16.027 1.00 91.75 91 LEU A CA 1
ATOM 680 C C . LEU A 1 91 ? 10.877 -1.094 -17.229 1.00 91.75 91 LEU A C 1
ATOM 682 O O . LEU A 1 91 ? 10.891 -1.666 -18.316 1.00 91.75 91 LEU A O 1
ATOM 686 N N . ASN A 1 92 ? 10.180 0.020 -17.023 1.00 90.31 92 ASN A N 1
ATOM 687 C CA . ASN A 1 92 ? 9.393 0.674 -18.061 1.00 90.31 92 ASN A CA 1
A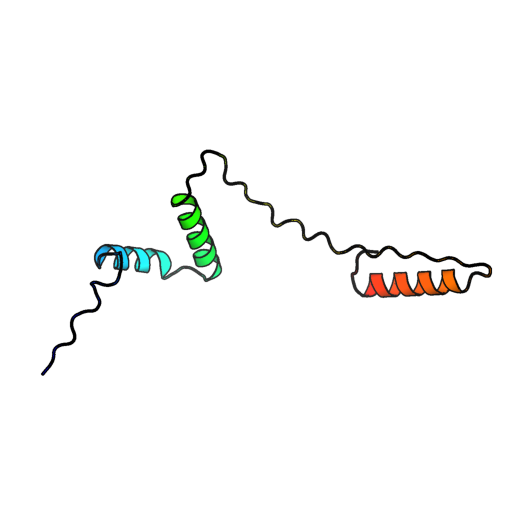TOM 688 C C . ASN A 1 92 ? 10.311 1.558 -18.922 1.00 90.31 92 ASN A C 1
ATOM 690 O O . ASN A 1 92 ? 10.847 2.542 -18.411 1.00 90.31 92 ASN A O 1
ATOM 694 N N . VAL A 1 93 ? 10.491 1.223 -20.200 1.00 88.94 93 VAL A N 1
ATOM 695 C CA . VAL A 1 93 ? 11.363 1.918 -21.169 1.00 88.94 93 VAL A CA 1
ATOM 696 C C . VAL A 1 93 ? 10.557 2.362 -22.395 1.00 88.94 93 VAL A C 1
ATOM 698 O O . VAL A 1 93 ? 10.006 1.491 -23.095 1.00 88.94 93 VAL A O 1
#